Protein AF-A0A920LTR2-F1 (afdb_monomer)

Nearest PDB structures (foldseek):
  5sva-assembly1_U  TM=2.060E-01  e=9.274E+00  Saccharomyces cerevisiae

Mean predicted aligned error: 9.88 Å

Structure (mmCIF, N/CA/C/O backbone):
data_AF-A0A920LTR2-F1
#
_entry.id   AF-A0A920LTR2-F1
#
loop_
_atom_site.group_PDB
_atom_site.id
_atom_site.type_symbol
_atom_site.label_atom_id
_atom_site.label_alt_id
_atom_site.label_comp_id
_atom_site.label_asym_id
_atom_site.label_entity_id
_atom_site.label_seq_id
_atom_site.pdbx_PDB_ins_code
_atom_site.Cartn_x
_atom_site.Cartn_y
_atom_site.Cartn_z
_atom_site.occupancy
_atom_site.B_iso_or_equiv
_atom_site.auth_seq_id
_atom_site.auth_comp_id
_atom_site.auth_asym_id
_atom_site.auth_atom_id
_atom_site.pdbx_PDB_model_num
ATOM 1 N N . MET A 1 1 ? 9.759 -9.695 -25.450 1.00 62.84 1 MET A N 1
ATOM 2 C CA . MET A 1 1 ? 8.386 -9.153 -25.369 1.00 62.84 1 MET A CA 1
ATOM 3 C C . MET A 1 1 ? 8.198 -8.026 -26.373 1.00 62.84 1 MET A C 1
ATOM 5 O O . MET A 1 1 ? 7.492 -8.276 -27.333 1.00 62.84 1 MET A O 1
ATOM 9 N N . SER A 1 2 ? 8.882 -6.877 -26.273 1.00 71.12 2 SER A N 1
ATOM 10 C CA . SER A 1 2 ? 8.810 -5.837 -27.327 1.00 71.12 2 SER A CA 1
ATOM 11 C C . SER A 1 2 ? 9.281 -6.317 -28.710 1.00 71.12 2 SER A C 1
ATOM 13 O O . SER A 1 2 ? 8.745 -5.910 -29.725 1.00 71.12 2 SER A O 1
ATOM 15 N N . LEU A 1 3 ? 10.245 -7.242 -28.758 1.00 79.56 3 LEU A N 1
ATOM 16 C CA . LEU A 1 3 ? 10.736 -7.835 -30.012 1.00 79.56 3 LEU A CA 1
ATOM 17 C C . LEU A 1 3 ? 9.808 -8.911 -30.610 1.00 79.56 3 LEU A C 1
ATOM 19 O O . LEU A 1 3 ? 10.044 -9.361 -31.725 1.00 79.56 3 LEU A O 1
ATOM 23 N N . LEU A 1 4 ? 8.799 -9.369 -29.859 1.00 87.44 4 LEU A N 1
ATOM 24 C CA . LEU A 1 4 ? 7.901 -10.467 -30.255 1.00 87.44 4 LEU A CA 1
ATOM 25 C C . LEU A 1 4 ? 6.458 -10.002 -30.495 1.00 87.44 4 LEU A C 1
ATOM 27 O O . LEU A 1 4 ? 5.645 -10.763 -31.013 1.00 87.44 4 LEU A O 1
ATOM 31 N N . HIS A 1 5 ? 6.135 -8.769 -30.110 1.00 84.44 5 HIS A N 1
ATOM 32 C CA . HIS A 1 5 ? 4.808 -8.180 -30.225 1.00 84.44 5 HIS A CA 1
ATOM 33 C C . HIS A 1 5 ? 4.930 -6.791 -30.846 1.00 84.44 5 HIS A C 1
ATOM 35 O O . HIS A 1 5 ? 5.877 -6.068 -30.558 1.00 84.44 5 HIS A O 1
ATOM 41 N N . SER A 1 6 ? 3.965 -6.413 -31.685 1.00 82.44 6 SER A N 1
ATOM 42 C CA . SER A 1 6 ? 3.944 -5.099 -32.340 1.00 82.44 6 SER A CA 1
ATOM 43 C C . SER A 1 6 ? 3.707 -3.945 -31.367 1.00 82.44 6 SER A C 1
ATOM 45 O O . SER A 1 6 ? 4.109 -2.820 -31.643 1.00 82.44 6 SER A O 1
ATOM 47 N N . GLU A 1 7 ? 3.050 -4.218 -30.240 1.00 80.75 7 GLU A N 1
ATOM 48 C CA . GLU A 1 7 ? 2.755 -3.232 -29.208 1.00 80.75 7 GLU A CA 1
ATOM 49 C C . GLU A 1 7 ? 2.708 -3.874 -27.819 1.00 80.75 7 GLU A C 1
ATOM 51 O O . GLU A 1 7 ? 2.374 -5.052 -27.662 1.00 80.75 7 GLU A O 1
ATOM 56 N N . LEU A 1 8 ? 3.018 -3.069 -26.803 1.00 87.50 8 LEU A N 1
ATOM 57 C CA . LEU A 1 8 ? 2.721 -3.362 -25.407 1.00 87.50 8 LEU A CA 1
ATOM 58 C C . LEU A 1 8 ? 1.730 -2.313 -24.914 1.00 87.50 8 LEU A C 1
ATOM 60 O O . LEU A 1 8 ? 1.964 -1.115 -25.062 1.00 87.50 8 LEU A O 1
ATOM 64 N N . LYS A 1 9 ? 0.632 -2.772 -24.316 1.00 87.94 9 LYS A N 1
ATOM 65 C CA . LYS A 1 9 ? -0.378 -1.892 -23.727 1.00 87.94 9 LYS A CA 1
ATOM 66 C C . LYS A 1 9 ? -0.078 -1.615 -22.268 1.00 87.94 9 LYS A C 1
ATOM 68 O O . LYS A 1 9 ? 0.361 -2.502 -21.533 1.00 87.94 9 LYS A O 1
ATOM 73 N N . VAL A 1 10 ? -0.380 -0.398 -21.836 1.00 88.00 10 VAL A N 1
ATOM 74 C CA . VAL A 1 10 ? -0.286 -0.021 -20.425 1.00 88.00 10 VAL A CA 1
ATOM 75 C C . VAL A 1 10 ? -1.381 -0.734 -19.637 1.00 88.00 10 VAL A C 1
ATOM 77 O O . VAL A 1 10 ? -2.504 -0.865 -20.114 1.00 88.00 10 VAL A O 1
ATOM 80 N N . ILE A 1 11 ? -1.091 -1.167 -18.406 1.00 87.81 11 ILE A N 1
ATOM 81 C CA . ILE A 1 11 ? -2.061 -1.898 -17.570 1.00 87.81 11 ILE A CA 1
ATOM 82 C C . ILE A 1 11 ? -3.382 -1.136 -17.366 1.00 87.81 11 ILE A C 1
ATOM 84 O O . ILE A 1 11 ? -4.441 -1.748 -17.285 1.00 87.81 11 ILE A O 1
ATOM 88 N N . THR A 1 12 ? -3.342 0.197 -17.355 1.00 86.88 12 THR A N 1
ATOM 89 C CA . THR A 1 12 ? -4.530 1.048 -17.204 1.00 86.88 12 THR A CA 1
ATOM 90 C C . THR A 1 12 ? -5.454 1.018 -18.420 1.00 86.88 12 THR A C 1
ATOM 92 O O . THR A 1 12 ? -6.639 1.292 -18.284 1.00 86.88 12 THR A O 1
ATOM 95 N N . GLU A 1 13 ? -4.963 0.639 -19.602 1.00 88.25 13 GLU A N 1
ATOM 96 C CA . GLU A 1 13 ? -5.810 0.441 -20.786 1.00 88.25 13 GLU A CA 1
ATOM 97 C C . GLU A 1 13 ? -6.651 -0.835 -20.690 1.00 88.25 13 GLU A C 1
ATOM 99 O O . GLU A 1 13 ? -7.698 -0.932 -21.326 1.00 88.25 13 GLU A O 1
ATOM 104 N N . TRP A 1 14 ? -6.221 -1.801 -19.876 1.00 89.62 14 TRP A N 1
ATOM 105 C CA . TRP A 1 14 ? -6.981 -3.022 -19.605 1.00 89.62 14 TRP A CA 1
ATOM 106 C C . TRP A 1 14 ? -8.064 -2.817 -18.544 1.00 89.62 14 TRP A C 1
ATOM 108 O O . TRP A 1 14 ? -8.959 -3.650 -18.417 1.00 89.62 14 TRP A O 1
ATOM 118 N N . ILE A 1 15 ? -7.982 -1.725 -17.779 1.00 88.56 15 ILE A N 1
ATOM 119 C CA . ILE A 1 15 ? -8.898 -1.406 -16.681 1.00 88.56 15 ILE A CA 1
ATOM 120 C C . ILE A 1 15 ? -9.354 0.055 -16.837 1.00 88.56 15 ILE A C 1
ATOM 122 O O . ILE A 1 15 ? -8.971 0.909 -16.035 1.00 88.56 15 ILE A O 1
ATOM 126 N N . PRO A 1 16 ? -10.139 0.369 -17.887 1.00 81.94 16 PRO A N 1
ATOM 127 C CA . PRO A 1 16 ? -10.456 1.749 -18.263 1.00 81.94 16 PRO A CA 1
ATOM 128 C C . PRO A 1 16 ? -11.223 2.517 -17.179 1.00 81.94 16 PRO A C 1
ATOM 130 O O . PRO A 1 16 ? -11.003 3.715 -17.022 1.00 81.94 16 PRO A O 1
ATOM 133 N N . ASP A 1 17 ? -12.052 1.815 -16.402 1.00 86.00 17 ASP A N 1
ATOM 134 C CA . ASP A 1 17 ? -12.844 2.376 -15.298 1.00 86.00 17 ASP A CA 1
ATOM 135 C C . ASP A 1 17 ? -12.193 2.139 -13.922 1.00 86.00 17 ASP A C 1
ATOM 137 O O . ASP A 1 17 ? -12.804 2.348 -12.873 1.00 86.00 17 ASP A O 1
ATOM 141 N N . GLY A 1 18 ? -10.949 1.651 -13.906 1.00 86.25 18 GLY A N 1
ATOM 142 C CA . GLY A 1 18 ? -10.214 1.376 -12.680 1.00 86.25 18 GLY A CA 1
ATOM 143 C C . GLY A 1 18 ? -9.866 2.658 -11.932 1.00 86.25 18 GLY A C 1
ATOM 144 O O . GLY A 1 18 ? -9.432 3.644 -12.528 1.00 86.25 18 GLY A O 1
ATOM 145 N N . VAL A 1 19 ? -10.002 2.631 -10.607 1.00 88.31 19 VAL A N 1
ATOM 146 C CA . VAL A 1 19 ? -9.481 3.685 -9.729 1.00 88.31 19 VAL A CA 1
ATOM 147 C C . VAL A 1 19 ? -8.114 3.258 -9.216 1.00 88.31 19 VAL A C 1
ATOM 149 O O . VAL A 1 19 ? -7.963 2.186 -8.628 1.00 88.31 19 VAL A O 1
ATOM 152 N N . ILE A 1 20 ? -7.112 4.103 -9.427 1.00 87.81 20 ILE A N 1
ATOM 153 C CA . ILE A 1 20 ? -5.759 3.878 -8.927 1.00 87.81 20 ILE A CA 1
ATOM 154 C C . ILE A 1 20 ? -5.676 4.456 -7.519 1.00 87.81 20 ILE A C 1
ATOM 156 O O . ILE A 1 20 ? -5.716 5.668 -7.340 1.00 87.81 20 ILE A O 1
ATOM 160 N N . VAL A 1 21 ? -5.530 3.599 -6.514 1.00 90.88 21 VAL A N 1
ATOM 161 C CA . VAL A 1 21 ? -5.221 4.038 -5.148 1.00 90.88 21 VAL A CA 1
ATOM 162 C C . VAL A 1 21 ? -3.720 3.904 -4.938 1.00 90.88 21 VAL A C 1
ATOM 164 O O . VAL A 1 21 ? -3.177 2.805 -5.044 1.00 90.88 21 VAL A O 1
ATOM 167 N N . ALA A 1 22 ? -3.048 5.017 -4.664 1.00 89.94 22 ALA A N 1
ATOM 168 C CA . ALA A 1 22 ? -1.599 5.063 -4.523 1.00 89.94 22 ALA A CA 1
ATOM 169 C C . ALA A 1 22 ? -1.185 5.761 -3.216 1.00 89.94 22 ALA A C 1
ATOM 171 O O . ALA A 1 22 ? -1.899 6.640 -2.731 1.00 89.94 22 ALA A O 1
ATOM 172 N N . PRO A 1 23 ? -0.046 5.381 -2.617 1.00 91.88 23 PRO A N 1
ATOM 173 C CA . PRO A 1 23 ? 0.501 6.097 -1.469 1.00 91.88 23 PRO A CA 1
ATOM 174 C C . PRO A 1 23 ? 1.050 7.474 -1.880 1.00 91.88 23 PRO A C 1
ATOM 176 O O . PRO A 1 23 ? 1.360 7.711 -3.049 1.00 91.88 23 PRO A O 1
ATOM 179 N N . PHE A 1 24 ? 1.196 8.385 -0.916 1.00 90.50 24 PHE A N 1
ATOM 180 C CA . PHE A 1 24 ? 1.683 9.754 -1.150 1.00 90.50 24 PHE A CA 1
ATOM 181 C C . PHE A 1 24 ? 3.076 9.833 -1.789 1.00 90.50 24 PHE A C 1
ATOM 183 O O . PHE A 1 24 ? 3.384 10.800 -2.480 1.00 90.50 24 PHE A O 1
ATOM 190 N N . ASP A 1 25 ? 3.914 8.823 -1.572 1.00 92.38 25 ASP A N 1
ATOM 191 C CA . ASP A 1 25 ? 5.282 8.741 -2.078 1.00 92.38 25 ASP A CA 1
ATOM 192 C C . ASP A 1 25 ? 5.373 8.042 -3.445 1.00 92.38 25 ASP A C 1
ATOM 194 O O . ASP A 1 25 ? 6.470 7.849 -3.974 1.00 92.38 25 ASP A O 1
ATOM 198 N N . PHE A 1 26 ? 4.233 7.686 -4.047 1.00 91.44 26 PHE A N 1
ATOM 199 C CA . PHE A 1 26 ? 4.182 6.963 -5.314 1.00 91.44 26 PHE A CA 1
ATOM 200 C C . PHE A 1 26 ? 4.967 7.660 -6.425 1.00 91.44 26 PHE A C 1
ATOM 202 O O . PHE A 1 26 ? 5.763 7.007 -7.097 1.00 91.44 26 PHE A O 1
ATOM 209 N N . GLU A 1 27 ? 4.765 8.969 -6.626 1.00 88.69 27 GLU A N 1
ATOM 210 C CA . GLU A 1 27 ? 5.442 9.691 -7.710 1.00 88.69 27 GLU A CA 1
ATOM 211 C C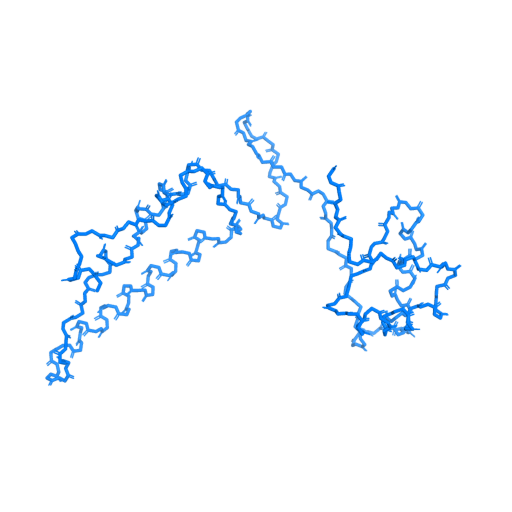 . GLU A 1 27 ? 6.961 9.626 -7.546 1.00 88.69 27 GLU A C 1
ATOM 213 O O . GLU A 1 27 ? 7.657 9.264 -8.488 1.00 88.69 27 GLU A O 1
ATOM 218 N N . ILE A 1 28 ? 7.470 9.890 -6.342 1.00 91.44 28 ILE A N 1
ATOM 219 C CA . ILE A 1 28 ? 8.908 9.857 -6.049 1.00 91.44 28 ILE A CA 1
ATOM 220 C C . ILE A 1 28 ? 9.465 8.445 -6.266 1.00 91.44 28 ILE A C 1
ATOM 222 O O . ILE A 1 28 ? 10.473 8.276 -6.948 1.00 91.44 28 ILE A O 1
ATOM 226 N N . ASN A 1 29 ? 8.784 7.418 -5.754 1.00 93.56 29 ASN A N 1
ATOM 227 C CA . ASN A 1 29 ? 9.199 6.027 -5.934 1.00 93.56 29 ASN A CA 1
ATOM 228 C C . ASN A 1 29 ? 9.195 5.601 -7.408 1.00 93.56 29 ASN A C 1
ATOM 230 O O . ASN A 1 29 ? 10.073 4.852 -7.843 1.00 93.56 29 ASN A O 1
ATOM 234 N N . ALA A 1 30 ? 8.233 6.083 -8.194 1.00 92.00 30 ALA A N 1
ATOM 235 C CA . ALA A 1 30 ? 8.160 5.793 -9.617 1.00 92.00 30 ALA A CA 1
ATOM 236 C C . ALA A 1 30 ? 9.268 6.501 -10.414 1.00 92.00 30 ALA A C 1
ATOM 238 O O . ALA A 1 30 ? 9.811 5.903 -11.343 1.00 92.00 30 ALA A O 1
ATOM 239 N N . LEU A 1 31 ? 9.646 7.726 -10.032 1.00 91.75 31 LEU A N 1
ATOM 240 C CA . LEU A 1 31 ? 10.800 8.429 -10.603 1.00 91.75 31 LEU A CA 1
ATOM 241 C C . LEU A 1 31 ? 12.104 7.695 -10.301 1.00 91.75 31 LEU A C 1
ATOM 243 O O . LEU A 1 31 ? 12.802 7.313 -11.233 1.00 91.75 31 LEU A O 1
ATOM 247 N N . ASN A 1 32 ? 12.348 7.372 -9.029 1.00 95.19 32 ASN A N 1
ATOM 248 C CA . ASN A 1 32 ? 13.520 6.596 -8.618 1.00 95.19 32 ASN A CA 1
ATOM 249 C C . ASN A 1 32 ? 13.603 5.265 -9.375 1.00 95.19 32 ASN A C 1
ATOM 251 O O . ASN A 1 32 ? 14.680 4.800 -9.737 1.00 95.19 32 ASN A O 1
ATOM 255 N N . ARG A 1 33 ? 12.453 4.633 -9.641 1.00 95.44 33 ARG A N 1
ATOM 256 C CA . ARG A 1 33 ? 12.402 3.411 -10.442 1.00 95.44 33 ARG A CA 1
ATOM 257 C C . ARG A 1 33 ? 12.789 3.655 -11.903 1.00 95.44 33 ARG A C 1
ATOM 259 O O . ARG A 1 33 ? 13.464 2.794 -12.461 1.00 95.44 33 ARG A O 1
ATOM 266 N N . CYS A 1 34 ? 12.360 4.758 -12.516 1.00 93.81 34 CYS A N 1
ATOM 267 C CA . CYS A 1 34 ? 12.765 5.117 -13.879 1.00 93.81 34 CYS A CA 1
ATOM 268 C C . CYS A 1 34 ? 14.282 5.331 -13.957 1.00 93.81 34 CYS A C 1
ATOM 270 O O . CYS A 1 34 ? 14.916 4.753 -14.835 1.00 93.81 34 CYS A O 1
ATOM 272 N N . ASP A 1 35 ? 14.852 6.067 -13.000 1.00 94.75 35 ASP A N 1
ATOM 273 C CA . ASP A 1 35 ? 16.291 6.345 -12.938 1.00 94.75 35 ASP A CA 1
ATOM 274 C C . ASP A 1 35 ? 17.099 5.053 -12.775 1.00 94.75 35 ASP A C 1
ATOM 276 O O . ASP A 1 35 ? 18.017 4.789 -13.545 1.00 94.75 35 ASP A O 1
ATOM 280 N N . LEU A 1 36 ? 16.683 4.167 -11.861 1.00 96.56 36 LEU A N 1
ATOM 281 C CA . LEU A 1 36 ? 17.317 2.857 -11.696 1.00 96.56 36 LEU A CA 1
ATOM 282 C C . LEU A 1 36 ? 17.288 2.029 -12.986 1.00 96.56 36 LEU A C 1
ATOM 284 O O . LEU A 1 36 ? 18.267 1.360 -13.310 1.00 96.56 36 LEU A O 1
ATOM 288 N N . ILE A 1 37 ? 16.165 2.025 -13.713 1.00 95.44 37 ILE A N 1
ATOM 289 C CA . ILE A 1 37 ? 16.051 1.292 -14.983 1.00 95.44 37 ILE A CA 1
ATOM 290 C C . ILE A 1 37 ? 17.039 1.851 -16.013 1.00 95.44 37 ILE A C 1
ATOM 292 O O . ILE A 1 37 ? 17.704 1.065 -16.692 1.00 95.44 37 ILE A O 1
ATOM 296 N N . GLU A 1 38 ? 17.150 3.175 -16.105 1.00 94.12 38 GLU A N 1
ATOM 297 C CA . GLU A 1 38 ? 18.083 3.842 -17.012 1.00 94.12 38 GLU A CA 1
ATOM 298 C C . GLU A 1 38 ? 19.539 3.530 -16.643 1.00 94.12 38 GLU A C 1
ATOM 300 O O . GLU A 1 38 ? 20.311 3.095 -17.497 1.00 94.12 38 GLU A O 1
ATOM 305 N N . ASP A 1 39 ? 19.898 3.614 -15.361 1.00 94.56 39 ASP A N 1
ATOM 306 C CA . ASP A 1 39 ? 21.233 3.268 -14.864 1.00 94.56 39 ASP A CA 1
ATOM 307 C C . ASP A 1 39 ? 21.609 1.819 -15.211 1.00 94.56 39 ASP A C 1
ATOM 309 O O . ASP A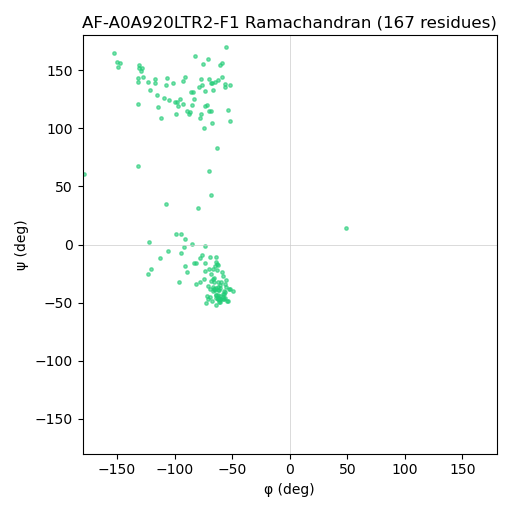 1 39 ? 22.723 1.527 -15.665 1.00 94.56 39 ASP A O 1
ATOM 313 N N . PHE A 1 40 ? 20.664 0.887 -15.046 1.00 93.00 40 PHE A N 1
ATOM 314 C CA . PHE A 1 40 ? 20.843 -0.515 -15.418 1.00 93.00 40 PHE A CA 1
ATOM 315 C C . PHE A 1 40 ? 21.005 -0.721 -16.928 1.00 93.00 40 PHE A C 1
ATOM 317 O O . PHE A 1 40 ? 21.685 -1.671 -17.338 1.00 93.00 40 PHE A O 1
ATOM 324 N N . TYR A 1 41 ? 20.364 0.107 -17.751 1.00 93.12 41 TYR A N 1
ATOM 325 C CA . TYR A 1 41 ? 20.498 0.077 -19.203 1.00 93.12 41 TYR A CA 1
ATOM 326 C C . TYR A 1 41 ? 21.860 0.634 -19.641 1.00 93.12 41 TYR A C 1
ATOM 328 O O . TYR A 1 41 ? 22.606 -0.064 -20.331 1.00 93.12 41 TYR A O 1
ATOM 336 N N . GLN A 1 42 ? 22.250 1.811 -19.147 1.00 92.12 42 GLN A N 1
ATOM 337 C CA . GLN A 1 42 ? 23.537 2.449 -19.451 1.00 92.12 42 GLN A CA 1
ATOM 338 C C . GLN A 1 42 ? 24.736 1.621 -18.985 1.00 92.12 42 GLN A C 1
ATOM 340 O O . GLN A 1 42 ? 25.727 1.486 -19.707 1.00 92.12 42 GLN A O 1
ATOM 345 N N . SER A 1 43 ? 24.631 0.991 -17.812 1.00 91.00 43 SER A N 1
ATOM 346 C CA . SER A 1 43 ? 25.662 0.078 -17.303 1.00 91.00 43 SER A CA 1
ATOM 347 C C . SER A 1 43 ? 25.874 -1.117 -18.236 1.00 91.00 43 SER A C 1
ATOM 349 O O . SER A 1 43 ? 27.006 -1.555 -18.436 1.00 91.00 43 SER A O 1
ATOM 351 N N . ARG A 1 44 ? 24.793 -1.638 -18.839 1.00 88.50 44 ARG A N 1
ATOM 352 C CA . ARG A 1 44 ? 24.873 -2.731 -19.819 1.00 88.50 44 ARG A CA 1
ATOM 353 C C . ARG A 1 44 ? 25.457 -2.261 -21.140 1.00 88.50 44 ARG A C 1
ATOM 355 O O . ARG A 1 44 ? 26.326 -2.949 -21.661 1.00 88.50 44 ARG A O 1
ATOM 362 N N . LEU A 1 45 ? 25.033 -1.101 -21.646 1.00 89.25 45 LEU A N 1
ATOM 363 C CA . LEU A 1 45 ? 25.602 -0.510 -22.861 1.00 89.25 45 LEU A CA 1
ATOM 364 C C . LEU A 1 45 ? 27.112 -0.298 -22.725 1.00 89.25 45 LEU A C 1
ATOM 366 O O . LEU A 1 45 ? 27.874 -0.728 -23.581 1.00 89.25 45 LEU A O 1
ATOM 370 N N . SER A 1 46 ? 27.551 0.266 -21.600 1.00 86.50 46 SER A N 1
ATOM 371 C CA . SER A 1 46 ? 28.968 0.539 -21.321 1.00 86.50 46 SER A CA 1
ATOM 372 C C . SER A 1 46 ? 29.827 -0.728 -21.198 1.00 86.50 46 SER A C 1
ATOM 374 O O . SER A 1 46 ? 31.052 -0.671 -21.282 1.00 86.50 46 SER A O 1
ATOM 376 N N . ALA A 1 47 ? 29.203 -1.884 -20.965 1.00 83.50 47 ALA A N 1
ATOM 377 C CA . ALA A 1 47 ? 29.874 -3.176 -20.898 1.00 83.50 47 ALA A CA 1
ATOM 378 C C . ALA A 1 47 ? 29.865 -3.933 -22.242 1.00 83.50 47 ALA A C 1
ATOM 380 O O . ALA A 1 47 ? 30.542 -4.955 -22.355 1.00 83.50 47 ALA A O 1
ATOM 381 N N . MET A 1 48 ? 29.154 -3.437 -23.267 1.00 77.00 48 MET A N 1
ATOM 382 C CA . MET A 1 48 ? 29.109 -4.066 -24.596 1.00 77.00 48 MET A CA 1
ATOM 383 C C . MET A 1 48 ? 30.462 -4.032 -25.314 1.00 77.00 48 MET A C 1
ATOM 385 O O . MET A 1 48 ? 30.768 -4.965 -26.048 1.00 77.00 48 MET A O 1
ATOM 389 N N . ASP A 1 49 ? 31.300 -3.028 -25.042 1.00 66.06 49 ASP A N 1
ATOM 390 C CA . ASP A 1 49 ? 32.638 -2.890 -25.639 1.00 66.06 49 ASP A CA 1
ATOM 391 C C . ASP A 1 49 ? 33.671 -3.893 -25.080 1.00 66.06 49 ASP A C 1
ATOM 393 O O . ASP A 1 49 ? 34.832 -3.888 -25.483 1.00 66.06 49 ASP A O 1
ATOM 397 N N . LYS A 1 50 ? 33.279 -4.752 -24.126 1.00 63.25 50 LYS A N 1
ATOM 398 C CA . LYS A 1 50 ? 34.161 -5.714 -23.439 1.00 63.25 50 LYS A CA 1
ATOM 399 C C . LYS A 1 50 ? 33.934 -7.171 -23.868 1.00 63.25 50 LYS A C 1
ATOM 401 O O . LYS A 1 50 ? 34.021 -8.057 -23.018 1.00 63.25 50 LYS A O 1
ATOM 406 N N . ASP A 1 51 ? 33.600 -7.408 -25.142 1.00 58.34 51 ASP A N 1
ATOM 407 C CA . ASP A 1 51 ? 33.516 -8.718 -25.838 1.00 58.34 51 ASP A CA 1
ATOM 408 C C . ASP A 1 51 ? 32.720 -9.847 -25.136 1.00 58.34 51 ASP A C 1
ATOM 410 O O . ASP A 1 51 ? 32.809 -11.015 -25.506 1.00 58.34 51 ASP A O 1
ATOM 414 N N . SER A 1 52 ? 31.915 -9.527 -24.120 1.00 59.88 52 SER A N 1
ATOM 415 C CA . SER A 1 52 ? 31.352 -10.513 -23.180 1.00 59.88 52 SER A CA 1
ATOM 416 C C . SER A 1 52 ? 29.826 -10.522 -23.108 1.00 59.88 52 SER A C 1
ATOM 418 O O . SER A 1 52 ? 29.260 -11.297 -22.337 1.00 59.88 52 SER A O 1
ATOM 420 N N . ILE A 1 53 ? 29.136 -9.698 -23.904 1.00 58.72 53 ILE A N 1
ATOM 421 C CA . ILE A 1 53 ? 27.672 -9.615 -23.870 1.00 58.72 53 ILE A CA 1
ATOM 422 C C . ILE A 1 53 ? 27.075 -10.168 -25.166 1.00 58.72 53 ILE A C 1
ATOM 424 O O . ILE A 1 53 ? 27.139 -9.550 -26.224 1.00 58.72 53 ILE A O 1
ATOM 428 N N . GLU A 1 54 ? 26.444 -11.336 -25.047 1.00 68.25 54 GLU A N 1
ATOM 429 C CA . GLU A 1 54 ? 25.826 -12.090 -26.147 1.00 68.25 54 GLU A CA 1
ATOM 430 C C . GLU A 1 54 ? 24.509 -11.468 -26.655 1.00 68.25 54 GLU A C 1
ATOM 432 O O . GLU A 1 54 ? 24.054 -11.771 -27.756 1.00 68.25 54 GLU A O 1
ATOM 437 N N . TYR A 1 55 ? 23.895 -10.556 -25.890 1.00 75.62 55 TYR A N 1
ATOM 438 C CA . TYR A 1 55 ? 22.633 -9.910 -26.260 1.00 75.62 55 TYR A CA 1
ATOM 439 C C . TYR A 1 55 ? 22.699 -8.384 -26.190 1.00 75.62 55 TYR A C 1
ATOM 441 O O . TYR A 1 55 ? 23.300 -7.791 -25.297 1.00 75.62 55 TYR A O 1
ATOM 449 N N . ARG A 1 56 ? 22.006 -7.725 -27.120 1.00 82.5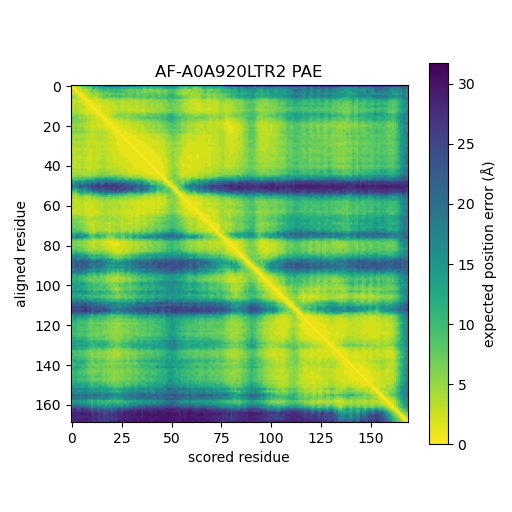0 56 ARG A N 1
ATOM 450 C CA . ARG A 1 5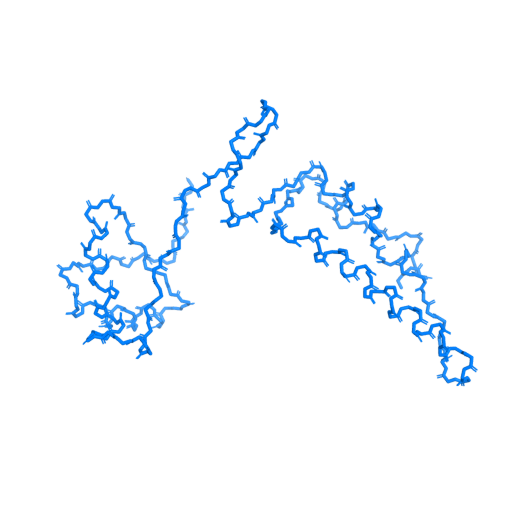6 ? 21.857 -6.266 -27.113 1.00 82.50 56 ARG A CA 1
ATOM 451 C C . ARG A 1 56 ? 20.717 -5.881 -26.164 1.00 82.50 56 ARG A C 1
ATOM 453 O O . ARG A 1 56 ? 19.616 -6.415 -26.330 1.00 82.50 56 ARG A O 1
ATOM 460 N N . PRO A 1 57 ? 20.945 -5.002 -25.171 1.00 87.94 57 PRO A N 1
ATOM 461 C CA . PRO A 1 57 ? 19.886 -4.585 -24.266 1.00 87.94 57 PRO A CA 1
ATOM 462 C C . PRO A 1 57 ? 18.809 -3.815 -25.039 1.00 87.94 57 PRO A C 1
ATOM 464 O O . PRO A 1 57 ? 19.104 -3.022 -25.932 1.00 87.94 57 PRO A O 1
ATOM 467 N N . VAL A 1 58 ? 17.549 -4.076 -24.700 1.00 88.88 58 VAL A N 1
ATOM 468 C CA . VAL A 1 58 ? 16.397 -3.378 -25.280 1.00 88.88 58 VAL A CA 1
ATOM 469 C C . VAL A 1 58 ? 16.257 -2.009 -24.606 1.00 88.88 58 VAL A C 1
ATOM 471 O O . VAL A 1 58 ? 16.336 -1.962 -23.375 1.00 88.88 58 VAL A O 1
ATOM 474 N N . PRO A 1 59 ? 16.013 -0.924 -25.364 1.00 90.31 59 PRO A N 1
ATOM 475 C CA . PRO A 1 59 ? 15.788 0.396 -24.786 1.00 90.31 59 PRO A CA 1
ATOM 476 C C . PRO A 1 59 ? 14.621 0.408 -23.779 1.00 90.31 59 PRO A C 1
ATOM 478 O O . PRO A 1 59 ? 13.569 -0.182 -24.071 1.00 90.31 59 PRO A O 1
ATOM 481 N N . PRO A 1 60 ? 14.766 1.055 -22.604 1.00 92.06 60 PRO A N 1
ATOM 482 C CA . PRO A 1 60 ? 13.748 1.058 -21.555 1.00 92.06 60 PRO A CA 1
ATOM 483 C C . PRO A 1 60 ? 12.354 1.488 -22.015 1.00 92.06 60 PRO A C 1
ATOM 485 O O . PRO A 1 60 ? 11.361 0.883 -21.613 1.00 92.06 60 PRO A O 1
ATOM 488 N N . GLU A 1 61 ? 12.263 2.477 -22.900 1.00 89.94 61 GLU A N 1
ATOM 489 C CA . GLU A 1 61 ? 11.010 3.029 -23.415 1.00 89.94 61 GLU A CA 1
ATOM 490 C C . GLU A 1 61 ? 10.159 2.026 -24.210 1.00 89.94 61 GLU A C 1
ATOM 492 O O . GLU A 1 61 ? 8.965 2.252 -24.397 1.00 89.94 61 GLU A O 1
ATOM 497 N N . GLN A 1 62 ? 10.740 0.907 -24.658 1.00 89.31 62 GLN A N 1
ATOM 498 C CA . GLN A 1 62 ? 9.998 -0.157 -25.342 1.00 89.31 62 GLN A CA 1
ATOM 499 C C . GLN A 1 62 ? 9.309 -1.129 -24.381 1.00 89.31 62 GLN A C 1
ATOM 501 O O . GLN A 1 62 ? 8.470 -1.917 -24.811 1.00 89.31 62 GLN A O 1
ATOM 506 N N . MET A 1 63 ? 9.701 -1.132 -23.107 1.00 89.75 63 MET A N 1
ATOM 507 C CA . MET A 1 63 ? 9.265 -2.114 -22.110 1.00 89.75 63 MET A CA 1
ATOM 508 C C . MET A 1 63 ? 8.610 -1.462 -20.889 1.00 89.75 63 MET A C 1
ATOM 510 O O . MET A 1 63 ? 7.801 -2.103 -20.218 1.00 89.75 63 MET A O 1
ATOM 514 N N . TYR A 1 64 ? 8.947 -0.205 -20.597 1.00 91.38 64 TYR A N 1
ATOM 515 C CA . TYR A 1 64 ? 8.534 0.512 -19.399 1.00 91.38 64 TYR A CA 1
ATOM 516 C C . TYR A 1 64 ? 7.910 1.865 -19.738 1.00 91.38 64 TYR A C 1
ATOM 518 O O . TYR A 1 64 ? 8.252 2.519 -20.724 1.00 91.38 64 TYR A O 1
ATOM 526 N N . LEU A 1 65 ? 7.008 2.317 -18.866 1.00 90.25 65 LEU A N 1
ATOM 527 C CA . LEU A 1 65 ? 6.547 3.699 -18.885 1.00 90.25 65 LEU A CA 1
ATOM 528 C C . LEU A 1 65 ? 7.695 4.633 -18.505 1.00 90.25 65 LEU A C 1
ATOM 530 O O . LEU A 1 65 ? 8.367 4.427 -17.498 1.00 90.25 65 LEU A O 1
ATOM 534 N N . THR A 1 66 ? 7.862 5.698 -19.280 1.00 87.88 66 THR A N 1
ATOM 535 C CA . THR A 1 66 ? 8.775 6.791 -18.945 1.00 87.88 66 THR A CA 1
ATOM 536 C C . THR A 1 66 ? 8.113 7.765 -17.974 1.00 87.88 66 THR A C 1
ATOM 538 O O . THR A 1 66 ? 6.883 7.849 -17.895 1.00 87.88 66 THR A O 1
ATOM 541 N N . GLN A 1 67 ? 8.918 8.595 -17.307 1.00 85.25 67 GLN A N 1
ATOM 542 C CA . GLN A 1 67 ? 8.431 9.691 -16.462 1.00 85.25 67 GLN A CA 1
ATOM 543 C C . GLN A 1 67 ? 7.382 10.568 -17.172 1.00 85.25 67 GLN A C 1
ATOM 545 O O . GLN A 1 67 ? 6.375 10.957 -16.574 1.00 85.25 67 GLN A O 1
ATOM 550 N N . LYS A 1 68 ? 7.592 10.854 -18.465 1.00 85.56 68 LYS A N 1
ATOM 551 C CA . LYS A 1 68 ? 6.676 11.659 -19.286 1.00 85.56 68 LYS A CA 1
ATOM 552 C C . LYS A 1 68 ? 5.311 10.987 -19.460 1.00 85.56 68 LYS A C 1
ATOM 554 O O . LYS A 1 68 ? 4.290 11.672 -19.451 1.00 85.56 68 LYS A O 1
ATOM 559 N N . ASN A 1 69 ? 5.300 9.664 -19.594 1.00 85.25 69 ASN A N 1
ATOM 560 C CA . ASN A 1 69 ? 4.098 8.886 -19.887 1.00 85.25 69 ASN A CA 1
ATOM 561 C C . ASN A 1 69 ? 3.374 8.411 -18.620 1.00 85.25 69 ASN A C 1
ATOM 563 O O . ASN A 1 69 ? 2.186 8.113 -18.675 1.00 85.25 69 ASN A O 1
ATOM 567 N N . LEU A 1 70 ? 4.051 8.409 -17.470 1.00 85.69 70 LEU A N 1
ATOM 568 C CA . LEU A 1 70 ? 3.477 7.990 -16.194 1.00 85.69 70 LEU A CA 1
ATOM 569 C C . LEU A 1 70 ? 2.384 8.945 -15.690 1.00 85.69 70 LEU A C 1
ATOM 571 O O . LEU A 1 70 ? 1.298 8.503 -15.317 1.00 85.69 70 LEU A O 1
ATOM 575 N N . LYS A 1 71 ? 2.643 10.261 -15.692 1.00 81.56 71 LYS A N 1
ATOM 576 C CA . LYS A 1 71 ? 1.688 11.260 -15.172 1.00 81.56 71 LYS A CA 1
ATOM 577 C C . LYS A 1 71 ? 0.319 11.210 -15.875 1.00 81.56 71 LYS A C 1
ATOM 579 O O . LYS A 1 71 ? -0.695 11.226 -15.178 1.00 81.56 71 LYS A O 1
ATOM 584 N N . PRO A 1 72 ? 0.240 11.127 -17.218 1.00 82.69 72 PRO A N 1
ATOM 585 C CA . PRO A 1 72 ? -1.030 10.943 -17.920 1.00 82.69 72 PRO A CA 1
ATOM 586 C C . PRO A 1 72 ? -1.825 9.703 -17.489 1.00 82.69 72 PRO A C 1
ATOM 588 O O . PRO A 1 72 ? -3.052 9.767 -17.460 1.00 82.69 72 PRO A O 1
ATOM 591 N N . CYS A 1 73 ? -1.159 8.600 -17.128 1.00 79.00 73 CYS A N 1
ATOM 592 C CA . CYS A 1 73 ? -1.831 7.374 -16.689 1.00 79.00 73 CYS A CA 1
ATOM 593 C C . CYS A 1 73 ? -2.536 7.534 -15.333 1.00 79.00 73 CYS A C 1
ATOM 595 O O . CYS A 1 73 ? -3.568 6.909 -15.119 1.00 79.00 73 CYS A O 1
ATOM 597 N N . LEU A 1 74 ? -2.011 8.381 -14.441 1.00 75.88 74 LEU A N 1
ATOM 598 C CA . LEU A 1 74 ? -2.572 8.599 -13.101 1.00 75.88 74 LEU A CA 1
ATOM 599 C C . LEU A 1 74 ? -3.753 9.576 -13.104 1.00 75.88 74 LEU A C 1
ATOM 601 O O . LEU A 1 74 ? -4.709 9.403 -12.357 1.00 75.88 74 LEU A O 1
ATOM 605 N N . LYS A 1 75 ? -3.725 10.585 -13.983 1.00 68.69 75 LYS A N 1
ATOM 606 C CA . LYS A 1 75 ? -4.704 11.687 -13.988 1.00 68.69 75 LYS A CA 1
ATOM 607 C C . LYS A 1 75 ? -6.152 11.282 -14.283 1.00 68.69 75 LYS A C 1
ATOM 609 O O . LYS A 1 75 ? -7.040 12.097 -14.063 1.00 68.69 75 LYS A O 1
ATOM 614 N N . LYS A 1 76 ? -6.406 10.079 -14.807 1.00 66.62 76 LYS A N 1
ATOM 615 C CA . LYS A 1 76 ? -7.762 9.661 -15.195 1.00 66.62 76 LYS A CA 1
ATOM 616 C C . LYS A 1 76 ? -8.663 9.319 -13.999 1.00 66.62 76 LYS A C 1
ATOM 618 O O . LYS A 1 76 ? -9.864 9.536 -14.104 1.00 66.62 76 LYS A O 1
ATOM 623 N N . SER A 1 77 ? -8.106 8.838 -12.882 1.00 68.69 77 SER A N 1
ATOM 624 C CA . SER A 1 77 ? -8.888 8.333 -11.735 1.00 68.69 77 SER A CA 1
ATOM 625 C C . SER A 1 77 ? -7.980 7.879 -10.578 1.00 68.69 77 SER A C 1
ATOM 627 O O . SER A 1 77 ? -7.978 6.705 -10.205 1.00 68.69 77 SER A O 1
ATOM 629 N N . SER A 1 78 ? -7.167 8.774 -10.005 1.00 82.75 78 SER A N 1
ATOM 630 C CA . SER A 1 78 ? -6.274 8.422 -8.886 1.00 82.75 78 SER A CA 1
ATOM 631 C C . SER A 1 78 ? -6.715 8.994 -7.539 1.00 82.75 78 SER A C 1
ATOM 633 O O . SER A 1 78 ? -7.023 10.181 -7.443 1.00 82.75 78 SER A O 1
ATOM 635 N N . ILE A 1 79 ? -6.637 8.179 -6.488 1.00 88.62 79 ILE A N 1
ATOM 636 C CA . ILE A 1 79 ? -6.733 8.588 -5.083 1.00 88.62 79 ILE A CA 1
ATOM 637 C C . ILE A 1 79 ? -5.349 8.438 -4.455 1.00 88.62 79 ILE A C 1
ATOM 639 O O . ILE A 1 79 ? -4.760 7.357 -4.502 1.00 88.62 79 ILE A O 1
ATOM 643 N N . ILE A 1 80 ? -4.849 9.510 -3.840 1.00 88.56 80 ILE A N 1
ATOM 644 C CA . ILE A 1 80 ? -3.592 9.487 -3.094 1.00 88.56 80 ILE A CA 1
ATOM 645 C C . ILE A 1 80 ? -3.885 9.376 -1.599 1.00 88.56 80 ILE A C 1
ATOM 647 O O . ILE A 1 80 ? -4.572 10.223 -1.030 1.00 88.56 80 ILE A O 1
ATOM 651 N N . LEU A 1 81 ? -3.347 8.338 -0.961 1.00 91.19 81 LEU A N 1
ATOM 652 C CA . LEU A 1 81 ? -3.417 8.146 0.484 1.00 91.19 81 LEU A CA 1
ATOM 653 C C . LEU A 1 81 ? -2.179 8.744 1.148 1.00 91.19 81 LEU A C 1
ATOM 655 O O . LEU A 1 81 ? -1.050 8.331 0.879 1.00 91.19 81 LEU A O 1
ATOM 659 N N . SER A 1 82 ? -2.408 9.699 2.044 1.00 89.12 82 SER A N 1
ATOM 660 C CA . SER A 1 82 ? -1.362 10.415 2.768 1.00 89.12 82 SER A CA 1
ATOM 661 C C . SER A 1 82 ? -1.556 10.277 4.279 1.00 89.12 82 SER A C 1
ATOM 663 O O . SER A 1 82 ? -2.692 10.371 4.745 1.00 89.12 82 SER A O 1
ATOM 665 N N . PRO A 1 83 ? -0.474 10.088 5.059 1.00 88.19 83 PRO A N 1
ATOM 666 C CA . PRO A 1 83 ? -0.531 10.168 6.517 1.00 88.19 83 PRO A CA 1
ATOM 667 C C . PRO A 1 83 ? -0.614 11.619 7.021 1.00 88.19 83 PRO A C 1
ATOM 669 O O . PRO A 1 83 ? -0.788 11.845 8.215 1.00 88.19 83 PRO A O 1
ATOM 672 N N . PHE A 1 84 ? -0.448 12.603 6.135 1.00 86.44 84 PHE A N 1
ATOM 673 C CA . PHE A 1 84 ? -0.482 14.019 6.473 1.00 86.44 84 PHE A CA 1
ATOM 674 C C . PHE A 1 84 ? -1.888 14.583 6.301 1.00 86.44 84 PHE A C 1
ATOM 676 O O . PHE A 1 84 ? -2.571 14.282 5.318 1.00 86.44 84 PHE A O 1
ATOM 683 N N . SER A 1 85 ? -2.288 15.455 7.226 1.00 83.81 85 SER A N 1
ATOM 684 C CA . SER A 1 85 ? -3.502 16.252 7.080 1.00 83.81 85 SER A CA 1
ATOM 685 C C . SER A 1 85 ? -3.448 17.061 5.788 1.00 83.81 85 SER A C 1
ATOM 687 O O . SER A 1 85 ? -2.416 17.645 5.449 1.00 83.81 85 SER A O 1
ATOM 689 N N . SER A 1 86 ? -4.575 17.111 5.080 1.00 80.62 86 SER A N 1
ATOM 690 C CA . SER A 1 86 ? -4.701 17.994 3.924 1.00 80.62 86 SER A CA 1
ATOM 691 C C . SER A 1 86 ? -4.546 19.451 4.377 1.00 80.62 86 SER A C 1
ATOM 693 O O . SER A 1 86 ? -5.054 19.794 5.451 1.00 80.62 86 SER A O 1
ATOM 695 N N . PRO A 1 87 ? -3.877 20.313 3.589 1.00 75.56 87 PRO A N 1
ATOM 696 C CA . PRO A 1 87 ? -3.886 21.747 3.851 1.00 75.56 87 PRO A CA 1
ATOM 697 C C . PRO A 1 87 ? -5.328 22.274 3.833 1.00 75.56 87 PRO A C 1
ATOM 699 O O . PRO A 1 87 ? -6.209 21.667 3.215 1.00 75.56 87 PRO A O 1
ATOM 702 N N . GLU A 1 88 ? -5.573 23.398 4.510 1.00 71.88 88 GLU A N 1
ATOM 703 C CA . GLU A 1 88 ? -6.856 24.101 4.405 1.00 71.88 88 GLU A CA 1
ATOM 704 C C . GLU A 1 88 ? -7.183 24.346 2.929 1.00 71.88 88 GLU A C 1
ATOM 706 O O . GLU A 1 88 ? -6.286 24.672 2.150 1.00 71.88 88 GLU A O 1
ATOM 711 N N . LYS A 1 89 ? -8.446 24.132 2.531 1.00 68.50 89 LYS A N 1
ATOM 712 C CA . LYS A 1 89 ? -8.861 24.225 1.125 1.00 68.50 89 LYS A CA 1
ATOM 713 C C . LYS A 1 89 ? -8.450 25.578 0.551 1.00 68.50 89 LYS A C 1
ATOM 715 O O . LYS A 1 89 ? -8.951 26.611 0.988 1.00 68.50 89 LYS A O 1
ATOM 720 N N . ILE A 1 90 ? -7.561 25.553 -0.439 1.00 62.59 90 ILE A N 1
ATOM 721 C CA . ILE A 1 90 ? -7.064 26.757 -1.112 1.00 62.59 90 ILE A CA 1
ATOM 722 C C . ILE A 1 90 ? -7.989 27.087 -2.292 1.00 62.59 90 ILE A C 1
ATOM 724 O O . ILE A 1 90 ? -8.072 28.234 -2.730 1.00 62.59 90 ILE A O 1
ATOM 728 N N . SER A 1 91 ? -8.721 26.099 -2.818 1.00 66.00 91 SER A N 1
ATOM 729 C CA . SER A 1 91 ? -9.685 26.274 -3.908 1.00 66.00 91 SER A CA 1
ATOM 730 C C . SER A 1 91 ? -10.875 25.315 -3.806 1.00 66.00 91 SER A C 1
ATOM 732 O O . SER A 1 91 ? -10.782 24.234 -3.230 1.00 66.00 91 SER A O 1
ATOM 734 N N . GLU A 1 92 ? -12.006 25.685 -4.415 1.00 62.44 92 GLU A N 1
ATOM 735 C CA . GLU A 1 92 ? -13.227 24.855 -4.431 1.00 62.44 92 GLU A CA 1
ATOM 736 C C . GLU A 1 92 ? -13.040 23.506 -5.153 1.00 62.44 92 GLU A C 1
ATOM 738 O O . GLU A 1 92 ? -13.753 22.551 -4.856 1.00 62.44 92 GLU A O 1
ATOM 743 N N . ASN A 1 93 ? -12.038 23.403 -6.035 1.00 62.28 93 ASN A N 1
ATOM 744 C CA . ASN A 1 93 ? -11.676 22.175 -6.754 1.00 62.28 93 ASN A CA 1
ATOM 745 C C . ASN A 1 93 ? -10.741 21.229 -5.974 1.00 62.28 93 ASN A C 1
ATOM 747 O O . ASN A 1 93 ? -10.374 20.176 -6.502 1.00 62.28 93 ASN A O 1
ATOM 751 N N . ASP A 1 94 ? -10.346 21.571 -4.744 1.00 67.00 94 ASP A N 1
ATOM 752 C CA . ASP A 1 94 ? -9.537 20.685 -3.908 1.00 67.00 94 ASP A CA 1
ATOM 753 C C . ASP A 1 94 ? -10.409 19.546 -3.354 1.00 67.00 94 ASP A C 1
ATOM 755 O O . ASP A 1 94 ? -11.121 19.692 -2.353 1.00 67.00 94 ASP A O 1
ATOM 759 N N . ASN A 1 95 ? -10.321 18.376 -3.992 1.00 75.88 95 ASN A N 1
ATOM 760 C CA . ASN A 1 95 ? -10.982 17.131 -3.571 1.00 75.88 95 ASN A CA 1
ATOM 761 C C . ASN A 1 95 ? -10.227 16.412 -2.436 1.00 75.88 95 ASN A C 1
ATOM 763 O O . ASN A 1 95 ? -10.228 15.185 -2.334 1.00 75.88 95 ASN A O 1
ATOM 767 N N . ASN A 1 96 ? -9.559 17.184 -1.586 1.00 81.62 96 ASN A N 1
ATOM 768 C CA . ASN A 1 96 ? -8.707 16.686 -0.519 1.00 81.62 96 ASN A CA 1
ATOM 769 C C . ASN A 1 96 ? -9.597 16.405 0.697 1.00 81.62 96 ASN A C 1
ATOM 771 O O . ASN A 1 96 ? -10.401 17.255 1.091 1.00 81.62 96 ASN A O 1
ATOM 775 N N . PHE A 1 97 ? -9.460 15.228 1.304 1.00 83.25 97 PHE A N 1
ATOM 776 C CA . PHE A 1 97 ? -10.253 14.845 2.467 1.00 83.25 97 PHE A CA 1
ATOM 777 C C . PHE A 1 97 ? -9.356 14.273 3.562 1.00 83.25 97 PHE A C 1
ATOM 779 O O . PHE A 1 97 ? -8.665 13.276 3.357 1.00 83.25 97 PHE A O 1
ATOM 786 N N . THR A 1 98 ? -9.381 14.902 4.737 1.00 85.44 98 THR A N 1
ATOM 787 C CA . THR A 1 98 ? -8.660 14.416 5.915 1.00 85.44 98 THR A CA 1
ATOM 788 C C . THR A 1 98 ? -9.554 13.457 6.691 1.00 85.44 98 THR A C 1
ATOM 790 O O . THR A 1 98 ? -10.569 13.852 7.261 1.00 85.44 98 THR A O 1
ATOM 793 N N . LEU A 1 99 ? -9.146 12.193 6.749 1.00 82.38 99 LEU A N 1
ATOM 794 C CA . LEU A 1 99 ? -9.656 11.239 7.726 1.00 82.38 99 LEU A CA 1
ATOM 795 C C . LEU A 1 99 ? -8.939 11.549 9.044 1.00 82.38 99 LEU A C 1
ATOM 797 O O . LEU A 1 99 ? -7.739 11.315 9.132 1.00 82.38 99 LEU A O 1
ATOM 801 N N . SER A 1 100 ? -9.634 12.103 10.042 1.00 83.31 100 SER A N 1
ATOM 802 C CA . SER A 1 100 ? -9.081 12.506 11.355 1.00 83.31 100 SER A CA 1
ATOM 803 C C . SER A 1 100 ? -8.635 11.323 12.239 1.00 83.31 100 SER A C 1
ATOM 805 O O . SER A 1 100 ? -8.942 11.267 13.428 1.00 83.31 100 SER A O 1
ATOM 807 N N . GLY A 1 101 ? -7.974 10.328 11.649 1.00 82.94 101 GLY A N 1
ATOM 808 C CA . GLY A 1 101 ? -7.390 9.192 12.340 1.00 82.94 101 GLY A CA 1
ATOM 809 C C . GLY A 1 101 ? -6.085 9.580 13.025 1.00 82.94 101 GLY A C 1
ATOM 810 O O . GLY A 1 101 ? -5.282 10.337 12.486 1.00 82.94 101 GLY A O 1
ATOM 811 N N . GLU A 1 102 ? -5.862 9.019 14.207 1.00 84.00 102 GLU A N 1
ATOM 812 C CA . GLU A 1 102 ? -4.646 9.221 14.990 1.00 84.00 102 GLU A CA 1
ATOM 813 C C . GLU A 1 102 ? -3.913 7.891 15.162 1.00 84.00 102 GLU A C 1
ATOM 815 O O . GLU A 1 102 ? -4.531 6.837 15.353 1.00 84.00 102 GLU A O 1
ATOM 820 N N . ILE A 1 103 ? -2.581 7.936 15.125 1.00 85.12 103 ILE A N 1
ATOM 821 C CA . ILE A 1 103 ? -1.757 6.765 15.422 1.00 85.12 103 ILE A CA 1
ATOM 822 C C . ILE A 1 103 ? -1.834 6.499 16.927 1.00 85.12 103 ILE A C 1
ATOM 824 O O . ILE A 1 103 ? -1.468 7.338 17.748 1.00 85.12 103 ILE A O 1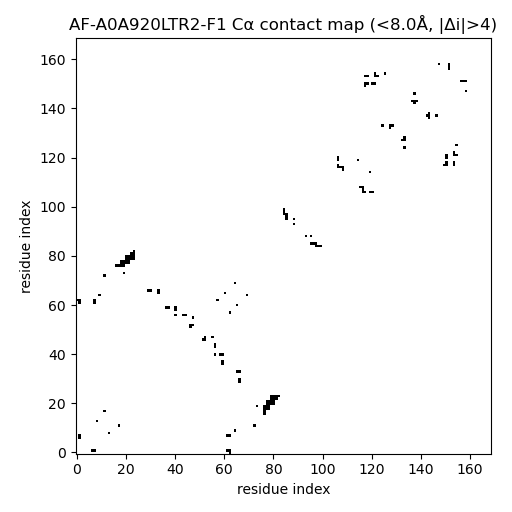
ATOM 828 N N . SER A 1 104 ? -2.314 5.311 17.285 1.00 82.00 104 SER A N 1
ATOM 829 C CA . SER A 1 104 ? -2.362 4.851 18.673 1.00 82.00 104 SER A CA 1
ATOM 830 C C . SER A 1 104 ? -0.976 4.423 19.177 1.00 82.00 104 SER A C 1
ATOM 832 O O . SER A 1 104 ? -0.121 4.041 18.374 1.00 82.00 104 SER A O 1
ATOM 834 N N . PRO A 1 105 ? -0.733 4.453 20.501 1.00 83.81 105 PRO A N 1
ATOM 835 C CA . PRO A 1 105 ? 0.526 4.000 21.076 1.00 83.81 105 PRO A CA 1
ATOM 836 C C . PRO A 1 105 ? 0.805 2.532 20.738 1.00 83.81 105 PRO A C 1
ATOM 838 O O . PRO A 1 105 ? -0.091 1.688 20.705 1.00 83.81 105 PRO A O 1
ATOM 841 N N . VAL A 1 106 ? 2.084 2.227 20.533 1.00 88.31 106 VAL A N 1
ATOM 842 C CA . VAL A 1 106 ? 2.575 0.853 20.405 1.00 88.31 106 VAL A CA 1
ATOM 843 C C . VAL A 1 106 ? 2.814 0.301 21.806 1.00 88.31 106 VAL A C 1
ATOM 845 O O . VAL A 1 106 ? 3.473 0.954 22.607 1.00 88.31 106 VAL A O 1
ATOM 848 N N . PHE A 1 107 ? 2.315 -0.896 22.109 1.00 87.56 107 PHE A N 1
ATOM 849 C CA . PHE A 1 107 ? 2.576 -1.575 23.380 1.00 87.56 107 PHE A CA 1
ATOM 850 C C . PHE A 1 107 ? 3.691 -2.605 23.193 1.00 87.56 107 PHE A C 1
ATOM 852 O O . PHE A 1 107 ? 3.496 -3.603 22.500 1.00 87.56 107 PHE A O 1
ATOM 859 N N . SER A 1 108 ? 4.856 -2.386 23.805 1.00 84.06 108 SER A N 1
ATOM 860 C CA . SER A 1 108 ? 5.990 -3.316 23.724 1.00 84.06 108 SER A CA 1
ATOM 861 C C . SER A 1 108 ? 6.576 -3.622 25.098 1.00 84.06 108 SER A C 1
ATOM 863 O O . SER A 1 108 ? 6.509 -2.810 26.016 1.00 84.06 108 SER A O 1
ATOM 865 N N . ALA A 1 109 ? 7.173 -4.810 25.238 1.00 77.94 109 ALA A N 1
ATOM 866 C CA . ALA A 1 109 ? 7.848 -5.225 26.472 1.00 77.94 109 ALA A CA 1
ATOM 867 C C . ALA A 1 109 ? 9.144 -4.439 26.743 1.00 77.94 109 ALA A C 1
ATOM 869 O O . ALA A 1 109 ? 9.717 -4.553 27.817 1.00 77.94 109 ALA A O 1
ATOM 870 N N . THR A 1 110 ? 9.611 -3.671 25.756 1.00 75.19 110 THR A N 1
ATOM 871 C CA . THR A 1 110 ? 10.814 -2.835 25.829 1.00 75.19 110 THR A CA 1
ATOM 872 C C . THR A 1 110 ? 10.525 -1.407 26.287 1.00 75.19 110 THR A C 1
ATOM 874 O O . THR A 1 110 ? 11.450 -0.607 26.361 1.00 75.19 110 THR A O 1
ATOM 877 N N . GLN A 1 111 ? 9.262 -1.050 26.533 1.00 71.19 111 GLN A N 1
ATOM 878 C CA . GLN A 1 111 ? 8.934 0.232 27.147 1.00 71.19 111 GLN A CA 1
ATOM 879 C C . GLN A 1 111 ? 9.238 0.182 28.643 1.00 71.19 111 GLN A C 1
ATOM 881 O O . GLN A 1 111 ? 8.859 -0.783 29.305 1.00 71.19 111 GLN A O 1
ATOM 886 N N . ASP A 1 112 ? 9.836 1.253 29.171 1.00 64.06 112 ASP A N 1
ATOM 887 C CA . ASP A 1 112 ? 10.003 1.495 30.611 1.00 64.06 112 ASP A CA 1
ATOM 888 C C . ASP A 1 112 ? 8.650 1.819 31.264 1.00 64.06 112 ASP A C 1
ATOM 890 O O . ASP A 1 112 ? 8.388 2.916 31.750 1.00 64.06 112 ASP A O 1
ATOM 894 N N . ASN A 1 113 ? 7.746 0.848 31.232 1.00 64.25 113 ASN A N 1
ATOM 895 C CA . ASN A 1 113 ? 6.456 0.898 31.886 1.00 64.25 113 ASN A CA 1
ATOM 896 C C . ASN A 1 113 ? 6.410 -0.202 32.947 1.00 64.25 113 ASN A C 1
ATOM 898 O O . ASN A 1 113 ? 6.806 -1.338 32.710 1.00 64.25 113 ASN A O 1
ATOM 902 N N . TYR A 1 114 ? 5.846 0.117 34.113 1.00 67.81 114 TYR A N 1
ATOM 903 C CA . TYR A 1 114 ? 5.613 -0.855 35.192 1.00 67.81 114 TYR A CA 1
ATOM 904 C C . TYR A 1 114 ? 4.612 -1.963 34.816 1.00 67.81 114 TYR A C 1
ATOM 906 O O . TYR A 1 114 ? 4.454 -2.937 35.550 1.00 67.81 114 TYR A O 1
ATOM 914 N N . PHE A 1 115 ? 3.913 -1.810 33.690 1.00 76.44 115 PHE A N 1
ATOM 915 C CA . PHE A 1 115 ? 2.873 -2.712 33.223 1.00 76.44 115 PHE A CA 1
ATOM 916 C C . PHE A 1 115 ? 3.356 -3.554 32.046 1.00 76.44 115 PHE A C 1
ATOM 918 O O . PHE A 1 115 ? 4.035 -3.067 31.143 1.00 76.44 115 PHE A O 1
ATOM 925 N N . SER A 1 116 ? 2.918 -4.812 32.013 1.00 87.00 116 SER A N 1
ATOM 926 C CA . SER A 1 116 ? 3.071 -5.647 30.821 1.00 87.00 116 SER A CA 1
ATOM 927 C C . SER A 1 116 ? 2.328 -5.028 29.620 1.00 87.00 116 SER A C 1
ATOM 929 O O . SER A 1 116 ? 1.319 -4.340 29.812 1.00 87.00 116 SER A O 1
ATOM 931 N N . PRO A 1 117 ? 2.739 -5.312 28.369 1.00 88.06 117 PRO A N 1
ATOM 932 C CA . PRO A 1 117 ? 2.058 -4.800 27.174 1.00 88.06 117 PRO A CA 1
ATOM 933 C C . PRO A 1 117 ? 0.549 -5.076 27.167 1.00 88.06 117 PRO A C 1
ATOM 935 O O . PRO A 1 117 ? -0.241 -4.213 26.791 1.00 88.06 117 PRO A O 1
ATOM 938 N N . SER A 1 118 ? 0.141 -6.253 27.652 1.00 89.00 118 SER A N 1
ATOM 939 C CA . SER A 1 118 ? -1.264 -6.655 27.761 1.00 89.00 118 SER A CA 1
ATOM 940 C C . SER A 1 118 ? -2.051 -5.795 28.758 1.00 89.00 118 SER A C 1
ATOM 942 O O . SER A 1 118 ? -3.205 -5.456 28.501 1.00 89.00 118 SER A O 1
ATOM 944 N N . GLN A 1 119 ? -1.434 -5.408 29.880 1.00 89.38 119 GLN A N 1
ATOM 945 C CA . GLN A 1 119 ? -2.045 -4.522 30.878 1.00 89.38 119 GLN A CA 1
ATOM 946 C C . GLN A 1 119 ? -2.202 -3.098 30.340 1.00 89.38 119 GLN A C 1
ATOM 948 O O . GLN A 1 119 ? -3.280 -2.517 30.468 1.00 89.38 119 GLN A O 1
AT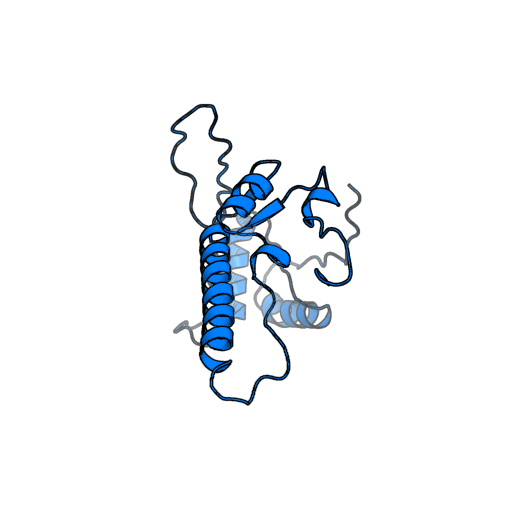OM 953 N N . SER A 1 120 ? -1.165 -2.562 29.692 1.00 89.50 120 SER A N 1
ATOM 954 C CA . SER A 1 120 ? -1.202 -1.238 29.058 1.00 89.50 120 SER A CA 1
ATOM 955 C C . SER A 1 120 ? -2.274 -1.168 27.963 1.00 89.50 120 SER A C 1
ATOM 957 O O . SER A 1 120 ? -3.078 -0.233 27.940 1.00 89.50 120 SER A O 1
ATOM 959 N N . ALA A 1 121 ? -2.368 -2.204 27.121 1.00 90.06 121 ALA A N 1
ATOM 960 C CA . ALA A 1 121 ? -3.430 -2.328 26.126 1.00 90.06 121 ALA A CA 1
ATOM 961 C C . ALA A 1 121 ? -4.823 -2.369 26.780 1.00 90.06 121 ALA A C 1
ATOM 963 O O . ALA A 1 121 ? -5.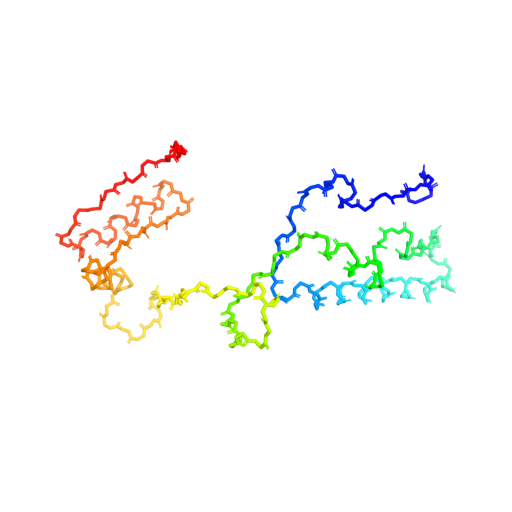710 -1.615 26.386 1.00 90.06 121 ALA A O 1
ATOM 964 N N . ALA A 1 122 ? -5.020 -3.183 27.824 1.00 90.50 122 ALA A N 1
ATOM 965 C CA . ALA A 1 122 ? -6.299 -3.271 28.532 1.00 90.50 122 ALA A CA 1
ATOM 966 C C . ALA A 1 122 ? -6.721 -1.936 29.173 1.00 90.50 122 ALA A C 1
ATOM 968 O O . ALA A 1 122 ? -7.900 -1.577 29.129 1.00 90.50 122 ALA A O 1
ATOM 969 N N . GLN A 1 123 ? -5.781 -1.180 29.748 1.00 89.12 123 GLN A N 1
ATOM 970 C CA . GLN A 1 123 ? -6.052 0.151 30.298 1.00 89.12 123 GLN A CA 1
ATOM 971 C C . GLN A 1 123 ? -6.491 1.136 29.211 1.00 89.12 123 GLN A C 1
ATOM 973 O O . GLN A 1 123 ? -7.471 1.859 29.408 1.00 89.12 123 GLN A O 1
ATOM 978 N N . MET A 1 124 ? -5.822 1.131 28.053 1.00 89.75 124 MET A N 1
ATOM 979 C CA . MET A 1 124 ? -6.228 1.967 26.925 1.00 89.75 124 MET A CA 1
ATOM 980 C C . MET A 1 124 ? -7.629 1.589 26.436 1.00 89.75 124 MET A C 1
ATOM 982 O O . MET A 1 124 ? -8.483 2.462 26.316 1.00 89.75 124 MET A O 1
ATOM 986 N N . ILE A 1 125 ? -7.918 0.297 26.258 1.00 91.31 125 ILE A N 1
ATOM 987 C CA . ILE A 1 125 ? -9.248 -0.178 25.846 1.00 91.31 125 ILE A CA 1
ATOM 988 C C . ILE A 1 125 ?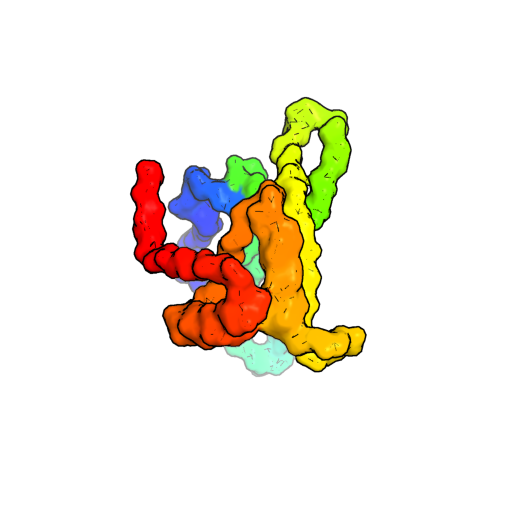 -10.330 0.307 26.826 1.00 91.31 125 ILE A C 1
ATOM 990 O O . ILE A 1 125 ? -11.353 0.841 26.399 1.00 91.31 125 ILE A O 1
ATOM 994 N N . LYS A 1 126 ? -10.098 0.193 28.144 1.00 90.19 126 LYS A N 1
ATOM 995 C CA . LYS A 1 126 ? -11.035 0.675 29.181 1.00 90.19 126 LYS A CA 1
ATOM 996 C C . LYS A 1 126 ? -11.288 2.180 29.109 1.00 90.19 126 LYS A C 1
ATOM 998 O O . LYS A 1 126 ? -12.388 2.628 29.432 1.00 90.19 126 LYS A O 1
ATOM 1003 N N . LYS A 1 127 ? -10.274 2.964 28.736 1.00 90.06 127 LYS A N 1
ATOM 1004 C CA . LYS A 1 127 ? -10.408 4.412 28.548 1.00 90.06 127 LYS A CA 1
ATOM 1005 C C . LYS A 1 127 ? -11.238 4.722 27.304 1.00 90.06 127 LYS A C 1
ATOM 1007 O O . LYS A 1 127 ? -12.153 5.536 27.383 1.00 90.06 127 LYS A O 1
ATOM 1012 N N . GLU A 1 128 ? -10.941 4.059 26.190 1.00 90.12 128 GLU A N 1
ATOM 1013 C CA . GLU A 1 128 ? -11.510 4.400 24.885 1.00 90.12 128 GLU A CA 1
ATOM 1014 C C . GLU A 1 128 ? -12.941 3.911 24.676 1.00 90.12 128 GLU A C 1
ATOM 1016 O O . GLU A 1 128 ? -13.741 4.612 24.053 1.00 90.12 128 GLU A O 1
ATOM 1021 N N . ILE A 1 129 ? -13.311 2.771 25.267 1.00 90.25 129 ILE A N 1
ATOM 1022 C CA . ILE A 1 129 ? -14.653 2.194 25.100 1.00 90.25 129 ILE A CA 1
ATOM 1023 C C . ILE A 1 129 ? -15.781 3.091 25.635 1.00 90.25 129 ILE A C 1
ATOM 1025 O O . ILE A 1 129 ? -16.941 2.913 25.279 1.00 90.25 129 ILE A O 1
ATOM 1029 N N . LYS A 1 130 ? -15.454 4.077 26.482 1.00 88.75 130 LYS A N 1
ATOM 1030 C CA . LYS A 1 130 ? -16.422 5.063 26.982 1.00 88.75 130 LYS A CA 1
ATOM 1031 C C . LYS A 1 130 ? -16.947 5.988 25.883 1.00 88.75 130 LYS A C 1
ATOM 1033 O O . LYS A 1 130 ? -18.070 6.462 25.995 1.00 88.75 130 LYS A O 1
ATOM 1038 N N . ASN A 1 131 ? -16.136 6.242 24.854 1.00 89.69 131 ASN A N 1
ATOM 1039 C CA . ASN A 1 131 ? -16.415 7.251 23.830 1.00 89.69 131 ASN A CA 1
ATOM 1040 C C . ASN A 1 131 ? -16.489 6.671 22.412 1.00 89.69 131 ASN A C 1
ATOM 1042 O O . ASN A 1 131 ? -17.039 7.315 21.524 1.00 89.69 131 ASN A O 1
ATOM 1046 N N . ARG A 1 132 ? -15.907 5.490 22.171 1.00 89.19 132 ARG A N 1
ATOM 1047 C CA . ARG A 1 132 ? -15.807 4.893 20.834 1.00 89.19 132 ARG A CA 1
ATOM 1048 C C . ARG A 1 132 ? -15.804 3.372 20.868 1.00 89.19 132 ARG A C 1
ATOM 1050 O O . ARG A 1 132 ? -15.433 2.753 21.861 1.00 89.19 132 ARG A O 1
ATOM 1057 N N . TYR A 1 133 ? -16.180 2.769 19.744 1.00 89.25 133 TYR A N 1
ATOM 1058 C CA . TYR A 1 133 ? -16.016 1.334 19.543 1.00 89.25 133 TYR A CA 1
ATOM 1059 C C . TYR A 1 133 ? -14.532 0.977 19.438 1.00 89.25 133 TYR A C 1
ATOM 1061 O O . TYR A 1 133 ? -13.758 1.675 18.782 1.00 89.25 133 TYR A O 1
ATOM 1069 N N . VAL A 1 134 ? -14.148 -0.133 20.069 1.00 90.12 134 VAL A N 1
ATOM 1070 C CA . VAL A 1 134 ? -12.791 -0.681 20.007 1.00 90.12 134 VAL A CA 1
ATOM 1071 C C . VAL A 1 134 ? -12.847 -2.029 19.302 1.00 90.12 134 VAL A C 1
ATOM 1073 O O . VAL A 1 134 ? -13.502 -2.953 19.781 1.00 90.12 134 VAL A O 1
ATOM 1076 N N . ILE A 1 135 ? -12.157 -2.135 18.167 1.00 90.25 135 ILE A N 1
ATOM 1077 C CA . ILE A 1 135 ? -12.064 -3.367 17.378 1.00 90.25 135 ILE A CA 1
ATOM 1078 C C . ILE A 1 135 ? -10.676 -3.969 17.593 1.00 90.25 135 ILE A C 1
ATOM 1080 O O . ILE A 1 135 ? -9.663 -3.311 17.361 1.00 90.25 135 ILE A O 1
ATOM 1084 N N . LEU A 1 136 ? -10.634 -5.227 18.028 1.00 89.12 136 LEU A N 1
ATOM 1085 C CA . LEU A 1 136 ? -9.400 -5.994 18.173 1.00 89.12 136 LEU A CA 1
ATOM 1086 C C . LEU A 1 136 ? -9.220 -6.892 16.948 1.00 89.12 136 LEU A C 1
ATOM 1088 O O . LEU A 1 136 ? -10.088 -7.708 16.644 1.00 89.12 136 LEU A O 1
ATOM 1092 N N . VAL A 1 137 ? -8.093 -6.747 16.250 1.00 90.62 137 VAL A N 1
ATOM 1093 C CA . VAL A 1 137 ? -7.787 -7.499 15.026 1.00 90.62 137 VAL A CA 1
ATOM 1094 C C . VAL A 1 137 ? -6.500 -8.286 15.225 1.00 90.62 137 VAL A C 1
ATOM 1096 O O . VAL A 1 137 ? -5.500 -7.745 15.691 1.00 90.62 137 VAL A O 1
ATOM 1099 N N . ALA A 1 138 ? -6.513 -9.562 14.847 1.00 90.94 138 ALA A N 1
ATOM 1100 C CA . ALA A 1 138 ? -5.336 -10.421 14.873 1.00 90.94 138 ALA A CA 1
ATOM 1101 C C . ALA A 1 138 ? -5.172 -11.156 13.537 1.00 90.94 138 ALA A C 1
ATOM 1103 O O . ALA A 1 138 ? -6.148 -11.412 12.836 1.00 90.94 138 ALA A O 1
ATOM 1104 N N . ALA A 1 139 ? -3.936 -11.538 13.209 1.00 93.12 139 ALA A N 1
ATOM 1105 C CA . ALA A 1 139 ? -3.599 -12.141 11.917 1.00 93.12 139 ALA A CA 1
ATOM 1106 C C . ALA A 1 139 ? -4.214 -13.537 11.683 1.00 93.12 139 ALA A C 1
ATOM 1108 O O . ALA A 1 139 ? -4.300 -13.993 10.547 1.00 93.12 139 ALA A O 1
ATOM 1109 N N . SER A 1 140 ? -4.610 -14.251 12.743 1.00 92.25 140 SER A N 1
ATOM 1110 C CA . SER A 1 140 ? -5.165 -15.605 12.642 1.00 92.25 140 SER A CA 1
ATOM 1111 C C . SER A 1 140 ? -6.104 -15.932 13.800 1.00 92.25 140 SER A C 1
ATOM 1113 O O . SER A 1 140 ? -6.062 -15.291 14.850 1.00 92.25 140 SER A O 1
ATOM 1115 N N . LYS A 1 141 ? -6.904 -16.997 13.651 1.00 90.00 141 LYS A N 1
ATOM 1116 C CA . LYS A 1 141 ? -7.780 -17.505 14.723 1.00 90.00 141 LYS A CA 1
ATOM 1117 C C . LYS A 1 141 ? -7.004 -17.849 16.003 1.00 90.00 141 LYS A C 1
ATOM 1119 O O . LYS A 1 141 ? -7.454 -17.521 17.095 1.00 90.00 141 LYS A O 1
ATOM 1124 N N . GLY A 1 142 ? -5.824 -18.463 15.871 1.00 90.94 142 GLY A N 1
ATOM 1125 C CA . GLY A 1 142 ? -4.954 -18.759 17.016 1.00 90.94 142 GLY A CA 1
ATOM 1126 C C . GLY A 1 142 ? -4.414 -17.492 17.686 1.00 90.94 142 GLY A C 1
ATOM 1127 O O . GLY A 1 142 ? -4.368 -17.415 18.911 1.00 90.94 142 GLY A O 1
ATOM 1128 N N . ALA A 1 143 ? -4.077 -16.465 16.897 1.00 91.44 143 ALA A N 1
ATOM 1129 C CA . ALA A 1 143 ? -3.664 -15.168 17.428 1.00 91.44 143 ALA A CA 1
ATOM 1130 C C . ALA A 1 143 ? -4.811 -14.446 18.156 1.00 91.44 143 ALA A C 1
ATOM 1132 O O . ALA A 1 143 ? -4.563 -13.839 19.193 1.00 91.44 143 ALA A O 1
ATOM 1133 N N . VAL A 1 144 ? -6.058 -14.564 17.676 1.00 90.38 144 VAL A N 1
ATOM 1134 C CA . VAL A 1 144 ? -7.249 -14.066 18.389 1.00 90.38 144 VAL A CA 1
ATOM 1135 C C . VAL A 1 144 ? -7.400 -14.767 19.739 1.00 90.38 144 VAL A C 1
ATOM 1137 O O . VAL A 1 144 ? -7.532 -14.087 20.751 1.00 90.38 144 VAL A O 1
ATOM 1140 N N . ALA A 1 145 ? -7.327 -16.102 19.783 1.00 90.25 145 ALA A N 1
ATOM 1141 C CA . ALA A 1 145 ? -7.449 -16.854 21.036 1.00 90.25 145 ALA A CA 1
ATOM 1142 C C . ALA A 1 145 ? -6.385 -16.432 22.063 1.00 90.25 145 ALA A C 1
ATOM 1144 O O . ALA A 1 145 ? -6.720 -16.118 23.203 1.00 90.25 145 ALA A O 1
ATOM 1145 N N . LYS A 1 146 ? -5.123 -16.324 21.627 1.00 90.88 146 LYS A N 1
ATOM 1146 C CA . LYS A 1 146 ? -4.016 -15.870 22.478 1.00 90.88 146 LYS A CA 1
ATOM 1147 C C . LYS A 1 146 ? -4.175 -14.412 22.924 1.00 90.88 146 LYS A C 1
ATOM 1149 O O . LYS A 1 146 ? -3.879 -14.080 24.065 1.00 90.88 146 LYS A O 1
ATOM 1154 N N . MET A 1 147 ? -4.649 -13.529 22.045 1.00 90.00 147 MET A N 1
ATOM 1155 C CA . MET A 1 147 ? -4.926 -12.130 22.386 1.00 90.00 147 MET A CA 1
ATOM 1156 C C . MET A 1 147 ? -6.043 -12.020 23.428 1.00 90.00 147 MET A C 1
ATOM 1158 O O . MET A 1 147 ? -5.905 -11.270 24.393 1.00 90.00 147 MET A O 1
ATOM 1162 N N . ILE A 1 148 ? -7.123 -12.788 23.266 1.00 89.69 148 ILE A N 1
ATOM 1163 C CA . ILE A 1 148 ? -8.213 -12.849 24.242 1.00 89.69 148 ILE A CA 1
ATOM 1164 C C . ILE A 1 148 ? -7.670 -13.341 25.583 1.00 89.69 148 ILE A C 1
ATOM 1166 O O . ILE A 1 148 ? -7.887 -12.673 26.587 1.00 89.69 148 ILE A O 1
ATOM 1170 N N . GLU A 1 149 ? -6.917 -14.441 25.613 1.00 89.94 149 GLU A N 1
ATOM 1171 C CA . GLU A 1 149 ? -6.298 -14.975 26.835 1.00 89.94 149 GLU A CA 1
ATOM 1172 C C . GLU A 1 149 ? -5.457 -13.916 27.575 1.00 89.94 149 GLU A C 1
ATOM 1174 O O . GLU A 1 149 ? -5.641 -13.686 28.771 1.00 89.94 149 GLU A O 1
ATOM 1179 N N . LEU A 1 150 ? -4.589 -13.202 26.852 1.00 89.19 150 LEU A N 1
ATOM 1180 C CA . LEU A 1 150 ? -3.682 -12.210 27.433 1.00 89.19 150 LEU A CA 1
ATOM 1181 C C . LEU A 1 150 ? -4.387 -10.956 27.968 1.00 89.19 150 LEU A C 1
ATOM 1183 O O . LEU A 1 150 ? -3.966 -10.403 28.987 1.00 89.19 150 LEU A O 1
ATOM 1187 N N . ILE A 1 151 ? -5.424 -10.469 27.282 1.00 89.25 151 ILE A N 1
ATOM 1188 C CA . ILE A 1 151 ? -6.048 -9.177 27.609 1.00 89.25 151 ILE A CA 1
ATOM 1189 C C . ILE A 1 151 ? -7.289 -9.360 28.501 1.00 89.25 151 ILE A C 1
ATOM 1191 O O . ILE A 1 151 ? -7.542 -8.520 29.364 1.00 89.25 151 ILE A O 1
ATOM 1195 N N . SER A 1 152 ? -8.038 -10.460 28.355 1.00 87.31 152 SER A N 1
ATOM 1196 C CA . SER A 1 152 ? -9.274 -10.732 29.116 1.00 87.31 152 SER A CA 1
ATOM 1197 C C . SER A 1 152 ? -9.068 -10.713 30.627 1.00 87.31 152 SER A C 1
ATOM 1199 O O . SER A 1 152 ? -9.876 -10.126 31.336 1.00 87.31 152 SER A O 1
ATOM 1201 N N . SER A 1 153 ? -7.948 -11.255 31.112 1.00 84.19 153 SER A N 1
ATOM 1202 C CA . SER A 1 153 ? -7.578 -11.225 32.535 1.00 84.19 153 SER A CA 1
ATOM 1203 C C . SER A 1 153 ? -7.463 -9.806 33.106 1.00 84.19 153 SER A C 1
ATOM 1205 O O . SER A 1 153 ? -7.628 -9.597 34.305 1.00 84.19 153 SER A O 1
ATOM 1207 N N . ASN A 1 154 ? -7.214 -8.817 32.245 1.00 85.38 154 ASN A N 1
ATOM 1208 C CA . ASN A 1 154 ? -7.051 -7.414 32.606 1.00 85.38 154 ASN A CA 1
ATOM 1209 C C . ASN A 1 154 ? -8.274 -6.558 32.227 1.00 85.38 154 ASN A C 1
ATOM 1211 O O . ASN A 1 154 ? -8.336 -5.376 32.585 1.00 85.38 154 ASN A O 1
ATOM 1215 N N . LEU A 1 155 ? -9.261 -7.126 31.528 1.00 85.88 155 LEU A N 1
ATOM 1216 C CA . LEU A 1 155 ? -10.489 -6.463 31.094 1.00 85.88 155 LEU A CA 1
ATOM 1217 C C . LEU A 1 155 ? -11.658 -6.831 32.009 1.00 85.88 155 LEU A C 1
ATOM 1219 O O . LEU A 1 155 ? -11.854 -7.974 32.391 1.00 85.88 155 LEU A O 1
ATOM 1223 N N . SER A 1 156 ? -12.481 -5.838 32.328 1.00 77.00 156 SER A N 1
ATOM 1224 C CA . SER A 1 156 ? -13.712 -6.026 33.113 1.00 77.00 156 SER A CA 1
ATOM 1225 C C . SER A 1 156 ? -14.940 -6.207 32.211 1.00 77.00 156 SER A C 1
ATOM 1227 O O . SER A 1 156 ? -16.071 -6.116 32.673 1.00 77.00 156 SER A O 1
ATOM 1229 N N . ILE A 1 157 ? -14.714 -6.363 30.904 1.00 80.12 157 ILE A N 1
ATOM 1230 C CA . ILE A 1 157 ? -15.715 -6.281 29.841 1.00 80.12 157 ILE A CA 1
ATOM 1231 C C . ILE A 1 157 ? -15.531 -7.503 28.942 1.00 80.12 157 ILE A C 1
ATOM 1233 O O . ILE A 1 157 ? -14.399 -7.897 28.657 1.00 80.12 157 ILE A O 1
ATOM 1237 N N . SER A 1 158 ? -16.643 -8.093 28.505 1.00 81.25 158 SER A N 1
ATOM 1238 C CA . SER A 1 158 ? -16.624 -9.259 27.623 1.00 81.25 158 SER A CA 1
ATOM 1239 C C . SER A 1 158 ? -16.234 -8.863 26.199 1.00 81.25 158 SER A C 1
ATOM 1241 O O . SER A 1 158 ? -16.771 -7.904 25.643 1.00 81.25 158 SER A O 1
ATOM 1243 N N . ILE A 1 159 ? -15.303 -9.610 25.606 1.00 84.62 159 ILE A N 1
ATOM 1244 C CA . ILE A 1 159 ? -14.904 -9.447 24.206 1.00 84.62 159 ILE A CA 1
ATOM 1245 C C . ILE A 1 159 ? -15.884 -10.253 23.355 1.00 84.62 159 ILE A C 1
ATOM 1247 O O . ILE A 1 159 ? -15.984 -11.469 23.510 1.00 84.62 159 ILE A O 1
ATOM 1251 N N . ILE A 1 160 ? -16.592 -9.584 22.446 1.00 84.62 160 ILE A N 1
ATOM 1252 C CA . ILE A 1 160 ? -17.518 -10.243 21.522 1.00 84.62 160 ILE A CA 1
ATOM 1253 C C . ILE A 1 160 ? -16.718 -10.693 20.293 1.00 84.62 160 ILE A C 1
ATOM 1255 O O . ILE A 1 160 ? -16.214 -9.837 19.562 1.00 84.62 160 ILE A O 1
ATOM 1259 N N . PRO A 1 161 ? -16.569 -12.006 20.037 1.00 79.19 161 PRO A N 1
ATOM 1260 C CA . PRO A 1 161 ? -15.900 -12.467 18.834 1.00 79.19 161 PRO A CA 1
ATOM 1261 C C . PRO A 1 161 ? -16.786 -12.163 17.626 1.00 79.19 161 PRO A C 1
ATOM 1263 O O . PRO A 1 161 ? -17.861 -12.741 17.467 1.00 79.19 161 PRO A O 1
ATOM 1266 N N . MET A 1 162 ? -16.326 -11.286 16.739 1.00 74.69 162 MET A N 1
ATOM 1267 C CA . MET A 1 162 ? -16.861 -11.262 15.384 1.00 74.69 162 MET A CA 1
ATOM 1268 C C . MET A 1 162 ? -16.307 -12.492 14.664 1.00 74.69 162 MET A C 1
ATOM 1270 O O . MET A 1 162 ? -15.092 -12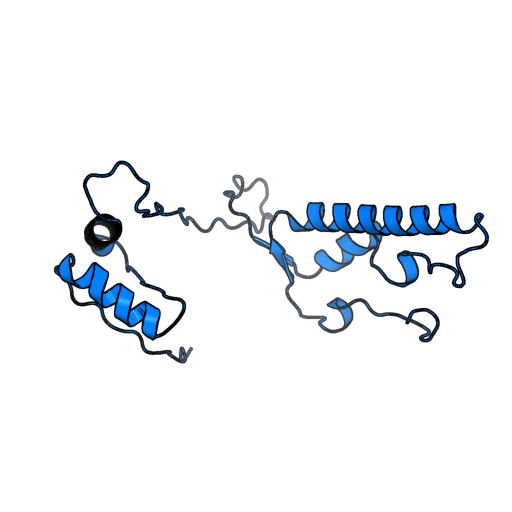.658 14.542 1.00 74.69 162 MET A O 1
ATOM 1274 N N . GLY A 1 163 ? -17.190 -13.388 14.214 1.00 61.66 163 GLY A N 1
ATOM 1275 C CA . GLY A 1 163 ? -16.804 -14.423 13.253 1.00 61.66 163 GLY A CA 1
ATOM 1276 C C . GLY A 1 163 ? -16.187 -13.783 12.003 1.00 61.66 163 GLY A C 1
ATOM 1277 O O . GLY A 1 163 ? -16.258 -12.567 11.828 1.00 61.66 163 GLY A O 1
ATOM 1278 N N . ALA A 1 164 ? -15.596 -14.584 11.113 1.00 54.97 164 ALA A N 1
ATOM 1279 C CA . ALA A 1 164 ? -15.247 -14.114 9.772 1.00 54.97 164 ALA A CA 1
ATOM 1280 C C . ALA A 1 164 ? -16.551 -13.739 9.041 1.00 54.97 164 ALA A C 1
ATOM 1282 O O . ALA A 1 164 ? -17.173 -14.568 8.384 1.00 54.97 164 ALA A O 1
ATOM 1283 N N . GLY A 1 165 ? -17.034 -12.526 9.288 1.00 45.94 165 GLY A N 1
ATOM 1284 C CA . GLY A 1 165 ? -18.303 -12.030 8.806 1.00 45.94 165 GLY A CA 1
ATOM 1285 C C . GLY A 1 165 ? -18.153 -11.655 7.349 1.00 45.94 165 GLY A C 1
ATOM 1286 O O . GLY A 1 165 ? -17.474 -10.685 7.021 1.00 45.94 165 GLY A O 1
ATOM 1287 N N . VAL A 1 166 ? -18.826 -12.416 6.490 1.00 40.03 166 VAL A N 1
ATOM 1288 C CA . VAL A 1 166 ? -19.411 -11.870 5.270 1.00 40.03 166 VAL A CA 1
ATOM 1289 C C . VAL A 1 166 ? -20.243 -10.670 5.718 1.00 40.03 166 VAL A C 1
ATOM 1291 O O . VAL A 1 166 ? -21.266 -10.835 6.380 1.00 40.03 166 VAL A O 1
ATOM 1294 N N . VAL A 1 167 ? -19.754 -9.464 5.446 1.00 36.94 167 VAL A N 1
ATOM 1295 C CA . VAL A 1 167 ? -20.547 -8.246 5.586 1.00 36.94 167 VAL A CA 1
ATOM 1296 C C . VAL A 1 167 ? -21.625 -8.343 4.509 1.00 36.94 167 VAL A C 1
ATOM 1298 O O . VAL A 1 167 ? -21.321 -8.221 3.324 1.00 36.94 167 VAL A O 1
ATOM 1301 N N . GLN A 1 168 ? -22.864 -8.656 4.894 1.00 30.98 168 GLN A N 1
ATOM 1302 C CA . GLN A 1 168 ? -24.005 -8.337 4.040 1.00 30.98 168 GLN A CA 1
ATOM 1303 C C . GLN A 1 168 ? -24.120 -6.814 4.033 1.00 30.98 168 GLN A C 1
ATOM 1305 O O . GLN A 1 168 ? -24.278 -6.205 5.092 1.00 30.98 168 GLN A O 1
ATOM 1310 N N . LEU A 1 169 ? -23.901 -6.253 2.843 1.00 35.44 169 LEU A N 1
ATOM 1311 C CA . LEU A 1 169 ? -24.040 -4.836 2.512 1.00 35.44 169 LEU A CA 1
ATOM 1312 C C . LEU A 1 169 ? -25.445 -4.321 2.835 1.00 35.44 169 LEU A C 1
ATOM 1314 O O . LEU A 1 169 ? -26.411 -5.080 2.586 1.00 35.44 169 LEU A O 1
#

Radius of gyration: 25.63 Å; Cα contacts (8 Å, |Δi|>4): 93; chains: 1; bounding box: 58×46×68 Å

Secondary structure (DSSP, 8-state):
-TTTSS----GGGS-TT--EEEETTHHHHHHHHHHHHHHHHHHHHHHGGGS--SSPPPPGGGTS--HHHHHHHHTTSEEEE-SSPPPPPSSTT---------PPPP--TTS--SS-HHHHHHHHHHHHTTTS------SSHHHHHHHHHHHHTT-SS------S-----

Solvent-accessible surface area (backbone atoms only — not comparable to full-atom values): 11237 Å² total; per-residue (Å²): 103,65,91,78,38,99,73,83,82,59,75,61,75,79,38,79,87,53,71,46,77,40,54,68,58,45,67,61,54,52,47,54,50,48,52,52,52,49,53,59,48,52,57,50,58,72,46,51,85,63,87,72,61,95,66,82,83,76,65,60,76,67,80,46,79,43,79,82,58,45,57,67,69,45,74,80,42,59,47,75,51,60,98,64,76,59,74,80,82,88,50,94,84,58,89,72,76,68,75,92,76,75,89,74,86,85,71,49,85,84,52,101,52,102,56,56,34,44,48,52,50,25,54,50,50,65,61,43,56,79,83,43,90,82,85,89,84,58,98,41,73,66,48,40,53,52,50,47,62,59,27,47,83,59,40,98,63,87,83,80,81,77,66,95,66,79,76,80,128

Foldseek 3Di:
DLVVDVADDDPCVVVVVDAAEEEPCVLVVVQVVQVVVVVVLVVVVVCPVVVPDPDRDDDCVSPDDHNVRVVVSNVNHYDYDYPDQDPDDPDPPPPGDDPPDDDDDDQDPPDPDPDHSLLVVLVVCVVCVVPDDDDDDDPDPVRVVVSCVSNVVNHPDDDDDDDVDPPPD

Sequence (169 aa):
MSLLHSELKVITEWIPDGVIVAPFDFEINALNRCDLIEDFYQSRLSAMDKDSIEYRPVPPEQMYLTQKNLKPCLKKSSIILSPFSSPEKISENDNNFTLSGEISPVFSATQDNYFSPSQSAAQMIKKEIKNRYVILVAASKGAVAKMIELISSNLSISIIPMGAGVVQL

pLDDT: mean 82.66, std 12.02, range [30.98, 96.56]